Protein AF-A0A378AXD0-F1 (afdb_monomer_lite)

Secondary structure (DSSP, 8-state):
-HHHHHHHHHHHHHH-HHHHHHHHHHHHSS-HHHHHHHHHHHHHHHHHHHHHHHHHH---HHHHHHHHHHHHHHHHHHHHHHTTS-HHHHHHHHHHHHHHHHHHHHHHHHHHHHHHHHHHHT--

pLDDT: mean 89.49, std 8.42, range [48.12, 98.12]

Foldseek 3Di:
DLLVVLVVLLVVCVVPVPVLVVLVCLCVDDDPVSVVVSVVVLLVQLVVQLVVCCVVQVFDSVLSSVLSNQLSVLSSVLSVVSSPDDPVVNVVSSVVSSVVNVCSSVVSNVVRVVVVVVVVVVVD

Sequence (124 aa):
MIRTSVSTFMEFIGNNPNAFRLLLRERSGTSAAFRAAVAREIQHFIAELADYLELENHMPRAFTEAQAEAMVTIVFSAGAEALDVGPEQRRQLEERLVLQLRMISKGAYYWYRREQEKMSHHSE

Structure (mmCIF, N/CA/C/O backbone):
data_AF-A0A378AXD0-F1
#
_entry.id   AF-A0A378AXD0-F1
#
loop_
_atom_site.group_PDB
_atom_site.id
_atom_site.type_symbol
_atom_site.label_atom_id
_atom_site.label_alt_id
_atom_site.label_comp_id
_atom_site.label_asym_id
_atom_site.label_entity_id
_atom_site.label_seq_id
_atom_site.pdbx_PDB_ins_code
_atom_site.Cartn_x
_atom_site.Cartn_y
_atom_site.Cartn_z
_atom_site.occupancy
_atom_site.B_iso_or_equiv
_atom_site.auth_seq_id
_atom_site.auth_comp_id
_atom_site.auth_asym_id
_atom_site.auth_atom_id
_atom_site.pdbx_PDB_model_num
ATOM 1 N N . MET A 1 1 ? 3.436 12.509 -6.161 1.00 80.75 1 MET A N 1
ATOM 2 C CA . MET A 1 1 ? 2.342 11.523 -6.162 1.00 80.75 1 MET A CA 1
ATOM 3 C C . MET A 1 1 ? 2.326 10.656 -4.905 1.00 80.75 1 MET A C 1
ATOM 5 O O . MET A 1 1 ? 1.420 10.853 -4.114 1.00 80.75 1 MET A O 1
ATOM 9 N N . ILE A 1 2 ? 3.348 9.820 -4.639 1.00 88.94 2 ILE A N 1
ATOM 10 C CA . ILE A 1 2 ? 3.387 8.893 -3.475 1.00 88.94 2 ILE A CA 1
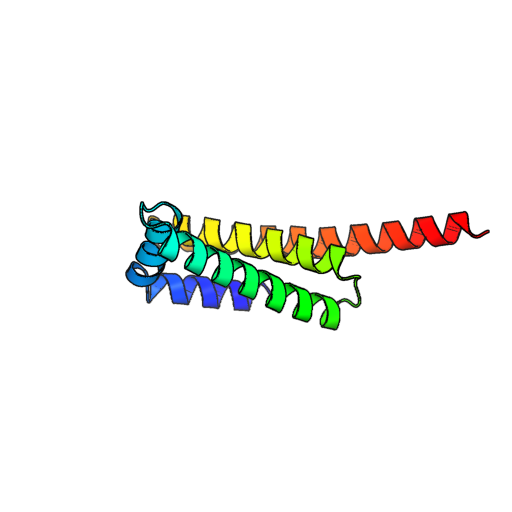ATOM 11 C C . ILE A 1 2 ? 2.937 9.535 -2.152 1.00 88.94 2 ILE A C 1
ATOM 13 O O . ILE A 1 2 ? 2.079 8.986 -1.476 1.00 88.94 2 ILE A O 1
ATOM 17 N N . ARG A 1 3 ? 3.488 10.704 -1.790 1.00 93.06 3 ARG A N 1
ATOM 18 C CA . ARG A 1 3 ? 3.118 11.400 -0.545 1.00 93.06 3 ARG A CA 1
ATOM 19 C C . ARG A 1 3 ? 1.619 11.688 -0.478 1.00 93.06 3 ARG A C 1
ATOM 21 O O . ARG A 1 3 ? 0.999 11.329 0.503 1.00 93.06 3 ARG A O 1
ATOM 28 N N . THR A 1 4 ? 1.053 12.285 -1.525 1.00 92.69 4 THR A N 1
ATOM 29 C CA . THR A 1 4 ? -0.376 12.614 -1.591 1.00 92.69 4 THR A CA 1
ATOM 30 C C . THR A 1 4 ? -1.239 11.369 -1.414 1.00 92.69 4 THR A C 1
ATOM 32 O O . THR A 1 4 ? -2.122 11.372 -0.569 1.00 92.69 4 THR A O 1
ATOM 35 N N . SER A 1 5 ? -0.938 10.284 -2.137 1.00 91.56 5 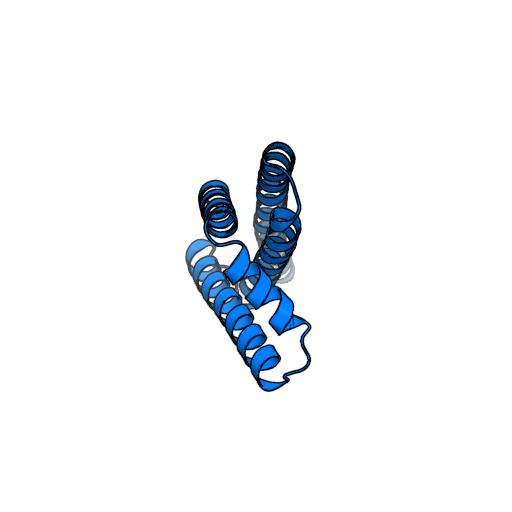SER A N 1
ATOM 36 C CA . SER A 1 5 ? -1.680 9.022 -2.029 1.00 91.56 5 SER A CA 1
ATOM 37 C C . SER A 1 5 ? -1.603 8.423 -0.622 1.00 91.56 5 SER A C 1
ATOM 39 O O . SER A 1 5 ? -2.608 7.954 -0.095 1.00 91.56 5 SER A O 1
ATOM 41 N N . VAL A 1 6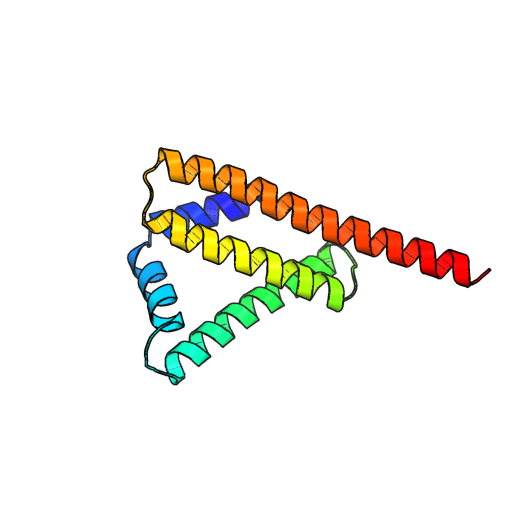 ? -0.425 8.476 0.008 1.00 93.62 6 VAL A N 1
ATOM 42 C CA . VAL A 1 6 ? -0.231 8.015 1.387 1.00 93.62 6 VAL A CA 1
ATOM 43 C C . VAL A 1 6 ? -1.018 8.874 2.374 1.00 93.62 6 VAL A C 1
ATOM 45 O O . VAL A 1 6 ? -1.721 8.319 3.211 1.00 93.62 6 VAL A O 1
ATOM 48 N N . SER A 1 7 ? -0.956 10.202 2.264 1.00 93.25 7 SER A N 1
ATOM 49 C CA . SER A 1 7 ? -1.711 11.102 3.140 1.00 93.25 7 SER A CA 1
ATOM 50 C C . SER A 1 7 ? -3.219 10.863 3.013 1.00 93.25 7 SER A C 1
ATOM 52 O O . SER A 1 7 ? -3.897 10.708 4.024 1.00 93.25 7 SER A O 1
ATOM 54 N N . THR A 1 8 ? -3.740 10.730 1.786 1.00 93.19 8 THR A N 1
ATOM 55 C CA . THR A 1 8 ? -5.157 10.407 1.537 1.00 93.19 8 THR A CA 1
ATOM 56 C C . THR A 1 8 ? -5.549 9.052 2.125 1.00 93.19 8 THR A C 1
ATOM 58 O O . THR A 1 8 ? -6.613 8.920 2.727 1.00 93.19 8 THR A O 1
ATOM 61 N N . PHE A 1 9 ? -4.688 8.039 2.005 1.00 91.44 9 PHE A N 1
ATOM 62 C CA . PHE A 1 9 ? -4.926 6.741 2.631 1.00 91.44 9 PHE A CA 1
ATOM 63 C C . PHE A 1 9 ? -4.958 6.847 4.163 1.00 91.44 9 PHE A C 1
ATOM 65 O O . PHE A 1 9 ? -5.885 6.349 4.797 1.00 91.44 9 PHE A O 1
ATOM 72 N N . MET A 1 10 ? -3.993 7.534 4.775 1.00 92.31 10 MET A N 1
ATOM 73 C CA . MET A 1 10 ? -3.931 7.705 6.232 1.00 92.31 10 MET A CA 1
ATOM 74 C C . MET A 1 10 ? -5.131 8.493 6.771 1.00 92.31 10 MET A C 1
ATOM 76 O O . MET A 1 10 ? -5.657 8.168 7.839 1.00 92.31 10 MET A O 1
ATOM 80 N N . GLU A 1 11 ? -5.609 9.480 6.014 1.00 92.31 11 GLU A N 1
ATOM 81 C CA . GLU A 1 11 ? -6.850 10.199 6.297 1.00 92.31 11 GLU A CA 1
ATOM 82 C C . GLU A 1 11 ? -8.068 9.267 6.231 1.00 92.31 11 GLU A C 1
ATOM 84 O O . GLU A 1 11 ? -8.883 9.251 7.155 1.00 92.31 11 GLU A O 1
ATOM 89 N N . PHE A 1 12 ? -8.162 8.415 5.204 1.00 91.38 12 PHE A N 1
ATOM 90 C CA . PHE A 1 12 ? -9.221 7.409 5.101 1.00 91.38 12 PHE A CA 1
ATOM 91 C C . PHE A 1 12 ? -9.242 6.458 6.308 1.00 91.38 12 PHE A C 1
ATOM 93 O O . PHE A 1 12 ? -10.316 6.214 6.864 1.00 91.38 12 PHE A O 1
ATOM 100 N N . ILE A 1 13 ? -8.078 5.969 6.753 1.00 91.44 13 ILE A N 1
ATOM 101 C CA . ILE A 1 13 ? -7.954 5.121 7.952 1.00 91.44 13 ILE A CA 1
ATOM 102 C C . ILE A 1 13 ? -8.392 5.875 9.210 1.00 91.44 13 ILE A C 1
ATOM 104 O O . ILE A 1 13 ? -9.074 5.313 10.069 1.00 91.44 13 ILE A O 1
ATOM 108 N N . GLY A 1 14 ? -8.023 7.154 9.321 1.00 89.25 14 GLY A N 1
ATOM 109 C CA . GLY A 1 14 ? -8.431 8.014 10.427 1.00 89.25 14 GLY A CA 1
ATOM 110 C C . GLY A 1 14 ? -9.939 8.247 10.488 1.00 89.25 14 GLY A C 1
ATOM 111 O O . GLY A 1 14 ? -10.509 8.196 11.576 1.00 89.25 14 GLY A O 1
ATOM 112 N N . ASN A 1 15 ? -10.575 8.435 9.333 1.00 92.44 15 ASN A N 1
ATOM 113 C CA . ASN A 1 15 ? -12.008 8.698 9.221 1.00 92.44 15 ASN A CA 1
ATOM 114 C C . ASN A 1 15 ? -12.858 7.418 9.314 1.00 92.44 15 ASN A C 1
ATOM 116 O O . ASN A 1 15 ? -14.003 7.475 9.757 1.00 92.44 15 ASN A O 1
ATOM 120 N N . ASN A 1 16 ? -12.308 6.256 8.938 1.00 91.62 16 ASN A N 1
ATOM 121 C CA . ASN A 1 16 ? -13.036 4.982 8.862 1.00 91.62 16 ASN A CA 1
ATOM 122 C C . ASN A 1 16 ? -12.342 3.821 9.613 1.00 91.62 16 ASN A C 1
ATOM 124 O O . ASN A 1 16 ? -12.193 2.724 9.061 1.00 91.62 16 ASN A O 1
ATOM 128 N N . PRO A 1 17 ? -11.948 3.984 10.892 1.00 90.31 17 PRO A N 1
ATOM 129 C CA . PRO A 1 17 ? -11.117 2.999 11.587 1.00 90.31 17 PRO A CA 1
ATOM 130 C C . PRO A 1 17 ? -11.820 1.647 11.782 1.00 90.31 17 PRO A C 1
ATOM 132 O O . PRO A 1 17 ? -11.187 0.596 11.713 1.00 90.31 17 PRO A O 1
ATOM 135 N N . ASN A 1 18 ? -13.141 1.641 11.990 1.00 90.00 18 ASN A N 1
ATOM 136 C CA . ASN A 1 18 ? -13.905 0.405 12.195 1.00 90.00 18 ASN A CA 1
ATOM 137 C C . ASN A 1 18 ? -14.068 -0.409 10.906 1.00 90.00 18 ASN A C 1
ATOM 139 O O . ASN A 1 18 ? -14.019 -1.637 10.959 1.00 90.00 18 ASN A O 1
ATOM 143 N N . ALA A 1 19 ? -14.213 0.259 9.758 1.00 87.00 19 ALA A N 1
ATOM 144 C CA . ALA A 1 19 ? -14.269 -0.413 8.463 1.00 87.00 19 ALA A CA 1
ATOM 145 C C . ALA A 1 19 ? -12.935 -1.111 8.162 1.00 87.00 19 ALA A C 1
ATOM 147 O O . ALA A 1 19 ? -12.916 -2.277 7.769 1.00 87.00 19 ALA A O 1
ATOM 148 N N . PHE A 1 20 ? -11.814 -0.436 8.437 1.00 88.00 20 PHE A N 1
ATOM 149 C CA . PHE A 1 20 ? -10.496 -1.032 8.236 1.00 88.00 20 PHE A CA 1
ATOM 150 C C . PHE A 1 20 ? -10.210 -2.174 9.223 1.00 88.00 20 PHE A C 1
ATOM 152 O O . PHE A 1 20 ? -9.711 -3.223 8.823 1.00 88.00 20 PHE A O 1
ATOM 159 N N . ARG A 1 21 ? -10.607 -2.039 10.499 1.00 87.50 21 ARG A N 1
ATOM 160 C CA . ARG A 1 21 ? -10.534 -3.144 11.477 1.00 87.50 21 ARG A CA 1
ATOM 161 C C . ARG A 1 21 ? -11.332 -4.366 11.038 1.00 87.50 21 ARG A C 1
ATOM 163 O O . ARG A 1 21 ? -10.856 -5.485 11.209 1.00 87.50 21 ARG A O 1
ATOM 170 N N . LEU A 1 22 ? -12.525 -4.164 10.475 1.00 86.88 22 LEU A N 1
ATOM 171 C CA . LEU A 1 22 ? -13.337 -5.255 9.941 1.00 86.88 22 LEU A CA 1
ATOM 172 C C . LEU A 1 22 ? -12.612 -5.964 8.791 1.00 86.88 22 LEU A C 1
ATOM 174 O O . LEU A 1 22 ? -12.500 -7.185 8.817 1.00 86.88 22 LEU A O 1
ATOM 178 N N . LEU A 1 23 ? -12.045 -5.209 7.846 1.00 84.44 23 LEU A N 1
ATOM 179 C CA . LEU A 1 23 ? -11.254 -5.766 6.745 1.00 84.44 23 LEU A CA 1
ATOM 180 C C . LEU A 1 23 ? -10.083 -6.619 7.262 1.00 84.44 23 LEU A C 1
ATOM 182 O O . LEU A 1 23 ? -9.888 -7.749 6.812 1.00 84.44 23 LEU A O 1
ATOM 186 N N . LEU A 1 24 ? -9.328 -6.113 8.243 1.00 84.00 24 LEU A N 1
ATOM 187 C CA . LEU A 1 24 ? -8.203 -6.842 8.839 1.00 84.00 24 LEU A CA 1
ATOM 188 C C . LEU A 1 24 ? -8.649 -8.099 9.594 1.00 84.00 24 LEU A C 1
ATOM 190 O O . LEU A 1 24 ? -7.995 -9.137 9.500 1.00 84.00 24 LEU A O 1
ATOM 194 N N . ARG A 1 25 ? -9.765 -8.025 10.323 1.00 83.81 25 ARG A N 1
ATOM 195 C CA . ARG A 1 25 ? -10.327 -9.162 11.058 1.00 83.81 25 ARG A CA 1
ATOM 196 C C . ARG A 1 25 ? -10.788 -10.266 10.115 1.00 83.81 25 ARG A C 1
ATOM 198 O O . ARG A 1 25 ? -10.516 -11.431 10.377 1.00 83.81 25 ARG A O 1
ATOM 205 N N . GLU A 1 26 ? -11.453 -9.923 9.018 1.00 81.19 26 GLU A N 1
ATOM 206 C CA . GLU A 1 26 ? -11.918 -10.921 8.051 1.00 81.19 26 GLU A CA 1
ATOM 207 C C . GLU A 1 26 ? -10.764 -11.572 7.277 1.00 81.19 26 GLU A C 1
ATOM 209 O O . GLU A 1 26 ? -10.910 -12.698 6.808 1.00 81.19 26 GLU A O 1
ATOM 214 N N . ARG A 1 27 ? -9.581 -10.941 7.218 1.00 73.44 27 ARG A N 1
ATOM 215 C CA . ARG A 1 27 ? -8.358 -11.556 6.674 1.00 73.44 27 ARG A CA 1
ATOM 216 C C . ARG A 1 27 ? -7.857 -12.732 7.526 1.00 73.44 27 ARG A C 1
ATOM 218 O O . ARG A 1 27 ? -7.386 -13.722 6.969 1.00 73.44 27 ARG A O 1
ATOM 225 N N . SER A 1 28 ? -7.948 -12.635 8.853 1.00 70.00 28 SER A N 1
ATOM 226 C CA . SER A 1 28 ? -7.508 -13.670 9.809 1.00 70.00 28 SER A CA 1
ATOM 227 C C . SER A 1 28 ? -8.658 -14.496 10.403 1.00 70.00 28 SER A C 1
ATOM 229 O O . SER A 1 28 ? -8.421 -15.441 11.154 1.00 70.00 28 SER A O 1
ATOM 231 N N . GLY A 1 29 ? -9.902 -14.149 10.066 1.00 71.69 29 GLY A N 1
ATOM 232 C CA . GLY A 1 29 ? -11.121 -14.741 10.605 1.00 71.69 29 GLY A CA 1
ATOM 233 C C . GLY A 1 29 ? -11.390 -16.172 10.138 1.00 71.69 29 GLY A C 1
ATOM 234 O O . GLY A 1 29 ? -10.706 -16.726 9.279 1.00 71.69 29 GLY A O 1
ATOM 235 N N . THR A 1 30 ? -12.431 -16.792 10.698 1.00 68.69 30 THR A N 1
ATOM 236 C CA . THR A 1 30 ? -12.755 -18.214 10.490 1.00 68.69 30 THR A CA 1
ATOM 237 C C . THR A 1 30 ? -13.507 -18.495 9.187 1.00 68.69 30 THR A C 1
ATOM 239 O O . THR A 1 30 ? -13.387 -19.599 8.650 1.00 68.69 30 THR A O 1
ATOM 242 N N . SER A 1 31 ? -14.210 -17.513 8.612 1.00 82.50 31 SER A N 1
ATOM 243 C CA . SER A 1 31 ? -14.969 -17.706 7.371 1.00 82.50 31 SER A CA 1
ATOM 244 C C . SER A 1 31 ? -14.066 -17.747 6.136 1.00 82.50 31 SER A C 1
ATOM 246 O O . SER A 1 31 ? -13.495 -16.741 5.716 1.00 82.50 31 SER A O 1
ATOM 248 N N . ALA A 1 32 ? -13.970 -18.923 5.510 1.00 83.69 32 ALA A N 1
ATOM 249 C CA . ALA A 1 32 ? -13.176 -19.119 4.297 1.00 83.69 32 ALA A CA 1
ATOM 250 C C . ALA A 1 32 ? -13.661 -18.258 3.118 1.00 83.69 32 ALA A C 1
ATOM 252 O O . ALA A 1 32 ? -12.841 -17.746 2.358 1.00 83.69 32 ALA A O 1
ATOM 253 N N . ALA A 1 33 ? -14.977 -18.060 2.990 1.00 85.50 33 ALA A N 1
ATOM 254 C CA . ALA A 1 33 ? -15.559 -17.254 1.919 1.00 85.50 33 ALA A CA 1
ATOM 255 C C . ALA A 1 33 ? -15.175 -15.770 2.039 1.00 85.50 33 ALA A C 1
ATOM 257 O O . ALA A 1 33 ? -14.809 -15.155 1.037 1.00 85.50 33 ALA A O 1
ATOM 258 N N . PHE A 1 34 ? -15.188 -15.219 3.259 1.00 80.31 34 PHE A N 1
ATOM 259 C CA . PHE A 1 34 ? -14.763 -13.839 3.507 1.00 80.31 34 PHE A CA 1
ATOM 260 C C . PHE A 1 34 ? -13.256 -13.662 3.322 1.00 80.31 34 PHE A C 1
ATOM 262 O O . PHE A 1 34 ? -12.854 -12.742 2.613 1.00 80.31 34 PHE A O 1
ATOM 269 N N . ARG A 1 35 ? -12.421 -14.585 3.830 1.00 83.50 35 ARG A N 1
ATOM 270 C CA . ARG A 1 35 ? -10.970 -14.561 3.557 1.00 83.50 35 ARG A CA 1
ATOM 271 C C . ARG A 1 35 ? -10.674 -14.543 2.059 1.00 83.50 35 ARG A C 1
ATOM 273 O O . ARG A 1 35 ? -9.848 -13.758 1.606 1.00 83.50 35 ARG A O 1
ATOM 280 N N . ALA A 1 36 ? -11.368 -15.381 1.287 1.00 86.69 36 ALA A N 1
ATOM 281 C CA . ALA A 1 36 ? -11.208 -15.431 -0.162 1.00 86.69 36 ALA A CA 1
ATOM 282 C C . ALA A 1 36 ? -11.678 -14.138 -0.850 1.00 86.69 36 ALA A C 1
ATOM 284 O O . ALA A 1 36 ? -11.041 -13.701 -1.802 1.00 86.69 36 ALA A O 1
ATOM 285 N N . ALA A 1 37 ? -12.761 -13.512 -0.381 1.00 88.06 37 ALA A N 1
ATOM 286 C CA . ALA A 1 37 ? -13.221 -12.229 -0.911 1.00 88.06 37 ALA A CA 1
ATOM 287 C C . ALA A 1 37 ? -12.212 -11.102 -0.651 1.00 88.06 37 ALA A C 1
ATOM 289 O O . ALA A 1 37 ? -11.850 -10.395 -1.585 1.00 88.06 37 ALA A O 1
ATOM 290 N N . VAL A 1 38 ? -11.693 -10.996 0.576 1.00 85.12 38 VAL A N 1
ATOM 291 C CA . VAL A 1 38 ? -10.670 -9.997 0.928 1.00 85.12 38 VAL A CA 1
ATOM 292 C C . VAL A 1 38 ? -9.381 -10.231 0.141 1.00 85.12 38 VAL A C 1
ATOM 294 O O . VAL A 1 38 ? -8.790 -9.284 -0.365 1.00 85.12 38 VAL A O 1
ATOM 297 N N . ALA A 1 39 ? -8.953 -11.488 -0.006 1.00 86.81 39 ALA A N 1
ATOM 298 C CA . ALA A 1 39 ? -7.774 -11.818 -0.800 1.00 86.81 39 ALA A CA 1
ATOM 299 C C . ALA A 1 39 ? -7.939 -11.410 -2.271 1.00 86.81 39 ALA A C 1
ATOM 301 O O . ALA A 1 39 ? -7.011 -10.844 -2.841 1.00 86.81 39 ALA A O 1
ATOM 302 N N . ARG A 1 40 ? -9.116 -11.647 -2.870 1.00 89.88 40 ARG A N 1
ATOM 303 C CA . ARG A 1 40 ? -9.415 -11.194 -4.237 1.00 89.88 40 ARG A CA 1
ATOM 304 C C . ARG A 1 40 ? -9.373 -9.677 -4.361 1.00 89.88 40 ARG A C 1
ATOM 306 O O . ARG A 1 40 ? -8.789 -9.187 -5.313 1.00 89.88 40 ARG A O 1
ATOM 313 N N . GLU A 1 41 ? -9.926 -8.953 -3.394 1.00 89.38 41 GLU A N 1
ATOM 314 C CA . GLU A 1 41 ? -9.914 -7.488 -3.421 1.00 89.38 41 GLU A CA 1
ATOM 315 C C . GLU A 1 41 ? -8.488 -6.925 -3.342 1.00 89.38 41 GLU A C 1
ATOM 317 O O . GLU A 1 41 ? -8.118 -6.038 -4.104 1.00 89.38 41 GLU A O 1
ATOM 322 N N . ILE A 1 42 ? -7.639 -7.498 -2.480 1.00 88.94 42 ILE A N 1
ATOM 323 C CA . ILE A 1 42 ? -6.219 -7.125 -2.410 1.00 88.94 42 ILE A CA 1
ATOM 324 C C . ILE A 1 42 ? -5.516 -7.420 -3.741 1.00 88.94 42 ILE A C 1
ATOM 326 O O . ILE A 1 42 ? -4.741 -6.595 -4.215 1.00 88.94 42 ILE A O 1
ATOM 330 N N . GLN A 1 43 ? -5.789 -8.575 -4.353 1.00 92.75 43 GLN A N 1
ATOM 331 C CA . GLN A 1 43 ? -5.225 -8.927 -5.659 1.00 92.75 43 GLN A CA 1
ATOM 332 C C . GLN A 1 43 ? -5.703 -7.983 -6.768 1.00 92.75 43 GLN A C 1
ATOM 334 O O . GLN A 1 43 ? -4.901 -7.604 -7.615 1.00 92.75 43 GLN A O 1
ATOM 339 N N . HIS A 1 44 ? -6.962 -7.542 -6.737 1.00 93.75 44 HIS A N 1
ATOM 340 C CA . HIS A 1 44 ? -7.453 -6.516 -7.655 1.00 93.75 44 HIS A CA 1
ATOM 341 C C . HIS A 1 44 ? -6.705 -5.190 -7.475 1.00 93.75 44 HIS A C 1
ATOM 343 O O . HIS A 1 44 ? -6.219 -4.653 -8.464 1.00 93.75 44 HIS A O 1
ATOM 349 N N . PHE A 1 45 ? -6.493 -4.714 -6.242 1.00 91.25 45 PHE A N 1
ATOM 350 C CA . PHE A 1 45 ? -5.698 -3.497 -6.016 1.00 91.25 45 PHE A CA 1
ATOM 351 C C . PHE A 1 45 ? -4.253 -3.621 -6.506 1.00 91.25 45 PHE A C 1
ATOM 353 O O . PHE A 1 45 ? -3.690 -2.658 -7.025 1.00 91.25 45 PHE A O 1
ATOM 360 N N . ILE A 1 46 ? -3.638 -4.797 -6.341 1.00 95.56 46 ILE A N 1
ATOM 361 C CA . ILE A 1 46 ? -2.297 -5.067 -6.872 1.00 95.56 46 ILE A CA 1
ATOM 362 C C . ILE A 1 46 ? -2.315 -4.995 -8.400 1.00 95.56 46 ILE A C 1
ATOM 364 O O . ILE A 1 46 ? -1.455 -4.332 -8.974 1.00 95.56 46 ILE A O 1
ATOM 368 N N . ALA A 1 47 ? -3.294 -5.631 -9.047 1.00 95.94 47 ALA A N 1
ATOM 369 C CA . ALA A 1 47 ? -3.422 -5.632 -10.499 1.00 95.94 47 ALA A CA 1
ATOM 370 C C . ALA A 1 47 ? -3.625 -4.215 -11.062 1.00 95.94 47 ALA A C 1
ATOM 372 O O . ALA A 1 47 ? -2.910 -3.828 -11.981 1.00 95.94 47 ALA A O 1
ATOM 373 N N . GLU A 1 48 ? -4.513 -3.414 -10.468 1.00 95.31 48 GLU A N 1
ATOM 374 C CA . GLU A 1 48 ? -4.753 -2.025 -10.887 1.00 95.31 48 GLU A CA 1
ATOM 375 C C . GLU A 1 48 ? -3.508 -1.144 -10.710 1.00 95.31 48 GLU A C 1
ATOM 377 O O . GLU A 1 48 ? -3.175 -0.332 -11.577 1.00 95.31 48 GLU A O 1
ATOM 382 N N . LEU A 1 49 ? -2.779 -1.309 -9.599 1.00 94.75 49 LEU A N 1
ATOM 383 C CA . LEU A 1 49 ? -1.534 -0.576 -9.382 1.00 94.75 49 LEU A CA 1
ATOM 384 C C . LEU A 1 49 ? -0.441 -1.028 -10.360 1.00 94.75 49 LEU A C 1
ATOM 386 O O . LEU A 1 49 ? 0.322 -0.192 -10.842 1.00 94.75 49 LEU A O 1
ATOM 390 N N . ALA A 1 50 ? -0.363 -2.320 -10.677 1.00 96.38 50 ALA A N 1
ATOM 391 C CA . ALA A 1 50 ? 0.573 -2.842 -11.666 1.00 96.38 50 ALA A CA 1
ATOM 392 C C . ALA A 1 50 ? 0.271 -2.301 -13.073 1.00 96.38 50 ALA A C 1
ATOM 394 O O . ALA A 1 50 ? 1.201 -1.850 -13.744 1.00 96.38 50 ALA A O 1
ATOM 395 N N . ASP A 1 51 ? -1.006 -2.265 -13.477 1.00 95.19 51 ASP A N 1
ATOM 396 C CA . ASP A 1 51 ? -1.463 -1.669 -14.743 1.00 95.19 51 ASP A CA 1
ATOM 397 C C . ASP A 1 51 ? -1.031 -0.198 -14.834 1.00 95.19 51 ASP A C 1
ATOM 399 O O . ASP A 1 51 ? -0.453 0.244 -15.829 1.00 95.19 51 ASP A O 1
ATOM 403 N N . TYR A 1 52 ? -1.258 0.561 -13.760 1.00 93.12 52 TYR A N 1
ATOM 404 C CA . TYR A 1 52 ? -0.852 1.960 -13.680 1.00 93.12 52 TYR A CA 1
ATOM 405 C C . TYR A 1 52 ? 0.675 2.133 -13.799 1.00 93.12 52 TYR A C 1
ATOM 407 O O . TYR A 1 52 ? 1.150 2.980 -14.557 1.00 93.12 52 TYR A O 1
ATOM 415 N N . LEU A 1 53 ? 1.461 1.319 -13.085 1.00 93.12 53 LEU A N 1
ATOM 416 C CA . LEU A 1 53 ? 2.926 1.400 -13.100 1.00 93.12 53 LEU A CA 1
ATOM 417 C C . LEU A 1 53 ? 3.533 0.990 -14.447 1.00 93.12 53 LEU A C 1
ATOM 419 O O . LEU A 1 53 ? 4.576 1.528 -14.824 1.00 93.12 53 LEU A O 1
ATOM 423 N N . GLU A 1 54 ? 2.905 0.051 -15.152 1.00 93.00 54 GLU A N 1
ATOM 424 C CA . GLU A 1 54 ? 3.282 -0.382 -16.500 1.00 93.00 54 GLU A CA 1
ATOM 425 C C . GLU A 1 54 ? 3.091 0.744 -17.517 1.00 93.00 54 GLU A C 1
ATOM 427 O O . GLU A 1 54 ? 4.003 1.032 -18.298 1.00 93.00 54 GLU A O 1
ATOM 432 N N . LEU A 1 55 ? 1.962 1.453 -17.432 1.00 90.88 55 LEU A N 1
ATOM 433 C CA . LEU A 1 55 ? 1.690 2.635 -18.247 1.00 90.88 55 LEU A CA 1
ATOM 434 C C . LEU A 1 55 ? 2.642 3.796 -17.934 1.00 90.88 55 LEU A C 1
ATOM 436 O O . LEU A 1 55 ? 3.112 4.455 -18.858 1.00 90.88 55 LEU A O 1
ATOM 440 N N . GLU A 1 56 ? 2.933 4.052 -16.654 1.00 89.50 56 GLU A N 1
ATOM 441 C CA . GLU A 1 56 ? 3.758 5.198 -16.244 1.00 89.50 56 GLU A CA 1
ATOM 442 C C . GLU A 1 56 ? 5.259 4.983 -16.500 1.00 89.50 56 GLU A C 1
ATOM 444 O O . GLU A 1 56 ? 5.959 5.922 -16.875 1.00 89.50 56 GLU A O 1
ATOM 449 N N . ASN A 1 57 ? 5.772 3.764 -16.297 1.00 87.19 57 ASN A N 1
ATOM 450 C CA . ASN A 1 57 ? 7.218 3.502 -16.298 1.00 87.19 57 ASN A CA 1
ATOM 451 C C . ASN A 1 57 ? 7.708 2.663 -17.486 1.00 87.19 57 ASN A C 1
ATOM 453 O O . ASN A 1 57 ? 8.916 2.443 -17.596 1.00 87.19 57 ASN A O 1
ATOM 457 N N . HIS A 1 58 ? 6.808 2.172 -18.347 1.00 87.38 58 HIS A N 1
ATOM 458 C CA . HIS A 1 58 ? 7.137 1.297 -19.482 1.00 87.38 58 HIS A CA 1
ATOM 459 C C . HIS A 1 58 ? 8.010 0.094 -19.079 1.00 87.38 58 HIS A C 1
ATOM 461 O O . HIS A 1 58 ? 8.960 -0.287 -19.770 1.00 87.38 58 HIS A O 1
ATOM 467 N N . MET A 1 59 ? 7.709 -0.478 -17.911 1.00 89.00 59 MET A N 1
ATOM 468 C CA . MET A 1 59 ? 8.383 -1.659 -17.376 1.00 89.00 59 MET A CA 1
ATOM 469 C C . MET A 1 59 ? 7.552 -2.916 -17.665 1.00 89.00 59 MET A C 1
ATOM 471 O O . MET A 1 59 ? 6.326 -2.834 -17.624 1.00 89.00 59 MET A O 1
ATOM 475 N N . PRO A 1 60 ? 8.180 -4.080 -17.911 1.00 91.62 60 PRO A N 1
ATOM 476 C CA . PRO A 1 60 ? 7.466 -5.333 -18.112 1.00 91.62 60 PRO A CA 1
ATOM 477 C C . PRO A 1 60 ? 6.583 -5.690 -16.918 1.00 91.62 60 PRO A C 1
ATOM 479 O O . PRO A 1 60 ? 6.975 -5.471 -15.768 1.00 91.62 60 PRO A O 1
ATOM 482 N N . ARG A 1 61 ? 5.456 -6.353 -17.200 1.00 92.56 61 ARG A N 1
ATOM 483 C CA . ARG A 1 61 ? 4.460 -6.774 -16.207 1.00 92.56 61 ARG A CA 1
ATOM 484 C C . ARG A 1 61 ? 5.042 -7.433 -14.957 1.00 92.56 61 ARG A C 1
ATOM 486 O O . ARG A 1 61 ? 4.656 -7.102 -13.844 1.00 92.56 61 ARG A O 1
ATOM 493 N N . ALA A 1 62 ? 6.017 -8.324 -15.128 1.00 91.94 62 ALA A N 1
ATOM 494 C CA . ALA A 1 62 ? 6.647 -9.027 -14.011 1.00 91.94 62 ALA A CA 1
ATOM 495 C C . ALA A 1 62 ? 7.295 -8.076 -12.979 1.00 91.94 62 ALA A C 1
ATOM 497 O O . ALA A 1 62 ? 7.277 -8.359 -11.783 1.00 91.94 62 ALA A O 1
ATOM 498 N N . PHE A 1 63 ? 7.845 -6.936 -13.418 1.00 92.69 63 PHE A N 1
ATOM 499 C CA . PHE A 1 63 ? 8.416 -5.927 -12.520 1.00 92.69 63 PHE A CA 1
ATOM 500 C C . PHE A 1 63 ? 7.339 -5.091 -11.842 1.00 92.69 63 PHE A C 1
ATOM 502 O O . PHE A 1 63 ? 7.447 -4.803 -10.649 1.00 92.69 63 PHE A O 1
ATOM 509 N N . THR A 1 64 ? 6.315 -4.688 -12.593 1.00 95.25 64 THR A N 1
ATOM 510 C CA . THR A 1 64 ? 5.260 -3.804 -12.088 1.00 95.25 64 THR A CA 1
ATOM 511 C C . THR A 1 64 ? 4.337 -4.533 -11.121 1.00 95.25 64 THR A C 1
ATOM 513 O O . THR A 1 64 ? 3.984 -3.949 -10.101 1.00 95.25 64 THR A O 1
ATOM 516 N N . GLU A 1 65 ? 4.041 -5.816 -11.354 1.00 96.00 65 GLU A N 1
ATOM 517 C CA . GLU A 1 65 ? 3.311 -6.675 -10.413 1.00 96.00 65 GLU A CA 1
ATOM 518 C C . GLU A 1 65 ? 4.074 -6.851 -9.101 1.00 96.00 65 GLU A C 1
ATOM 520 O O . GLU A 1 65 ? 3.526 -6.572 -8.036 1.00 96.00 65 GLU A O 1
ATOM 525 N N . ALA A 1 66 ? 5.358 -7.220 -9.160 1.00 96.00 66 ALA A N 1
ATOM 526 C CA . ALA A 1 66 ? 6.175 -7.383 -7.958 1.00 96.00 66 ALA A CA 1
ATOM 527 C C . ALA A 1 66 ? 6.323 -6.065 -7.174 1.00 96.00 66 ALA A C 1
ATOM 529 O O . ALA A 1 66 ? 6.263 -6.044 -5.941 1.00 96.00 66 ALA A O 1
ATOM 530 N N . GLN A 1 67 ? 6.489 -4.940 -7.881 1.00 96.44 67 GLN A N 1
ATOM 531 C CA . GLN A 1 67 ? 6.524 -3.616 -7.266 1.00 96.44 67 GLN A CA 1
ATOM 532 C C . GLN A 1 67 ? 5.183 -3.276 -6.600 1.00 96.44 67 GLN A C 1
ATOM 534 O O . GLN A 1 67 ? 5.172 -2.840 -5.446 1.00 96.44 67 GLN A O 1
ATOM 539 N N . ALA A 1 68 ? 4.066 -3.470 -7.304 1.00 96.75 68 ALA A N 1
ATOM 540 C CA . ALA A 1 68 ? 2.726 -3.190 -6.804 1.00 96.75 68 ALA A CA 1
ATOM 541 C C . ALA A 1 68 ? 2.395 -4.037 -5.570 1.00 96.75 68 ALA A C 1
ATOM 543 O O . ALA A 1 68 ? 1.947 -3.497 -4.559 1.00 96.75 68 ALA A O 1
ATOM 544 N N . GLU A 1 69 ? 2.691 -5.337 -5.608 1.00 96.81 69 GLU A N 1
ATOM 545 C CA . GLU A 1 69 ? 2.488 -6.256 -4.487 1.00 96.81 69 GLU A CA 1
ATOM 546 C C . GLU A 1 69 ? 3.252 -5.801 -3.237 1.00 96.81 69 GLU A C 1
ATOM 548 O O . GLU A 1 69 ? 2.678 -5.724 -2.142 1.00 96.81 69 GLU A O 1
ATOM 553 N N . ALA A 1 70 ? 4.526 -5.427 -3.391 1.00 96.88 70 ALA A N 1
ATOM 554 C CA . ALA A 1 70 ? 5.335 -4.917 -2.290 1.00 96.88 70 ALA A CA 1
ATOM 555 C C . ALA A 1 70 ? 4.761 -3.610 -1.717 1.00 96.88 70 ALA A C 1
ATOM 557 O O . ALA A 1 70 ? 4.645 -3.466 -0.497 1.00 96.88 70 ALA A O 1
ATOM 558 N N . MET A 1 71 ? 4.365 -2.671 -2.583 1.00 96.19 71 MET A N 1
ATOM 559 C CA . MET A 1 71 ? 3.769 -1.393 -2.179 1.00 96.19 71 MET A CA 1
ATOM 560 C C . MET A 1 71 ? 2.452 -1.594 -1.415 1.00 96.19 71 MET A C 1
ATOM 562 O O . MET A 1 71 ? 2.291 -1.045 -0.323 1.00 96.19 71 MET A O 1
ATOM 566 N N . VAL A 1 72 ? 1.535 -2.410 -1.941 1.00 94.38 72 VAL A N 1
ATOM 567 C CA . VAL A 1 72 ? 0.240 -2.705 -1.305 1.00 94.38 72 VAL A CA 1
ATOM 568 C C . VAL A 1 72 ? 0.450 -3.389 0.043 1.00 94.38 72 VAL A C 1
ATOM 570 O O . VAL A 1 72 ? -0.161 -2.996 1.039 1.00 94.38 72 VAL A O 1
ATOM 573 N N . THR A 1 73 ? 1.368 -4.353 0.117 1.00 93.69 73 THR A N 1
ATOM 574 C CA . THR A 1 73 ? 1.670 -5.076 1.358 1.00 93.69 73 THR A CA 1
ATOM 575 C C . THR A 1 73 ? 2.106 -4.132 2.478 1.00 93.69 73 THR A C 1
ATOM 577 O O . THR A 1 73 ? 1.572 -4.208 3.590 1.00 93.69 73 THR A O 1
ATOM 580 N N . ILE A 1 74 ? 3.036 -3.209 2.202 1.00 95.56 74 ILE A N 1
ATOM 581 C CA . ILE A 1 74 ? 3.514 -2.278 3.233 1.00 95.56 74 ILE A CA 1
ATOM 582 C C . ILE A 1 74 ? 2.461 -1.234 3.614 1.00 95.56 74 ILE A C 1
ATOM 584 O O . ILE A 1 74 ? 2.357 -0.890 4.790 1.00 95.56 74 ILE A O 1
ATOM 588 N N . VAL A 1 75 ? 1.640 -0.777 2.661 1.00 94.06 75 VAL A N 1
ATOM 589 C CA . VAL A 1 75 ? 0.544 0.169 2.924 1.00 94.06 75 VAL A CA 1
ATOM 590 C C . VAL A 1 75 ? -0.503 -0.463 3.835 1.00 94.06 75 VAL A C 1
ATOM 592 O O . VAL A 1 75 ? -0.897 0.153 4.823 1.00 94.06 75 VAL A O 1
ATOM 595 N N . PHE A 1 76 ? -0.905 -1.709 3.576 1.00 90.12 76 PHE A N 1
ATOM 596 C CA . PHE A 1 76 ? -1.840 -2.423 4.449 1.00 90.12 76 PHE A CA 1
ATOM 597 C C . PHE A 1 76 ? -1.263 -2.661 5.846 1.00 90.12 76 PHE A C 1
ATOM 599 O O . PHE A 1 76 ? -1.974 -2.488 6.837 1.00 90.12 76 PHE A O 1
ATOM 606 N N . SER A 1 77 ? 0.020 -3.027 5.939 1.00 91.94 77 SER A N 1
ATOM 607 C CA . SER A 1 77 ? 0.696 -3.205 7.228 1.00 91.94 77 SER A CA 1
ATOM 608 C C . SER A 1 77 ? 0.735 -1.903 8.031 1.00 91.94 77 SER A C 1
ATOM 610 O O . SER A 1 77 ? 0.401 -1.900 9.214 1.00 91.94 77 SER A O 1
ATOM 612 N N . ALA A 1 78 ? 1.098 -0.789 7.392 1.00 94.56 78 ALA A N 1
ATOM 613 C CA . ALA A 1 78 ? 1.107 0.523 8.029 1.00 94.56 78 ALA A CA 1
ATOM 614 C C . ALA A 1 78 ? -0.312 0.988 8.389 1.00 94.56 78 ALA A C 1
ATOM 616 O O . ALA A 1 78 ? -0.520 1.537 9.462 1.00 94.56 78 ALA A O 1
ATOM 617 N N . GLY A 1 79 ? -1.313 0.717 7.549 1.00 92.56 79 GLY A N 1
ATOM 618 C CA . GLY A 1 79 ? -2.714 1.002 7.863 1.00 92.56 79 GLY A CA 1
ATOM 619 C C . GLY A 1 79 ? -3.188 0.284 9.128 1.00 92.56 79 GLY A C 1
ATOM 620 O O . GLY A 1 79 ? -3.932 0.863 9.915 1.00 92.56 79 GLY A O 1
ATOM 621 N N . ALA A 1 80 ? -2.727 -0.952 9.357 1.00 91.75 80 ALA A N 1
ATOM 622 C CA . ALA A 1 80 ? -3.039 -1.699 10.572 1.00 91.75 80 ALA A CA 1
ATOM 623 C C . ALA A 1 80 ? -2.395 -1.058 11.810 1.00 91.75 80 ALA A C 1
ATOM 625 O O . ALA A 1 80 ? -3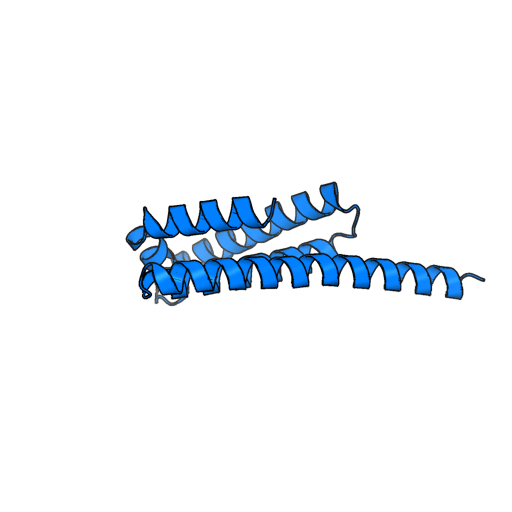.093 -0.785 12.780 1.00 91.75 80 ALA A O 1
ATOM 626 N N . GLU A 1 81 ? -1.100 -0.737 11.746 1.00 93.06 81 GLU A N 1
ATOM 627 C CA . GLU A 1 81 ? -0.380 -0.035 12.823 1.00 93.06 81 GLU A CA 1
ATOM 628 C C . GLU A 1 81 ? -1.004 1.340 13.118 1.00 93.06 81 GLU A C 1
ATOM 630 O O . GLU A 1 81 ? -1.153 1.735 14.273 1.00 93.06 81 GLU A O 1
ATOM 635 N N . ALA A 1 82 ? -1.459 2.048 12.081 1.00 94.00 82 ALA A N 1
ATOM 636 C CA . ALA A 1 82 ? -2.075 3.362 12.203 1.00 94.00 82 ALA A CA 1
ATOM 637 C C . ALA A 1 82 ? -3.356 3.360 13.053 1.00 94.00 82 ALA A C 1
ATOM 639 O O . ALA A 1 82 ? -3.725 4.423 13.556 1.00 94.00 82 ALA A O 1
ATOM 640 N N . LEU A 1 83 ? -4.049 2.226 13.205 1.00 91.69 83 LEU A N 1
ATOM 641 C CA . LEU A 1 83 ? -5.285 2.122 13.992 1.00 91.69 83 LEU A CA 1
ATOM 642 C C . LEU A 1 83 ? -5.061 2.218 15.504 1.00 91.69 83 LEU A C 1
ATOM 644 O O . LEU A 1 83 ? -5.998 2.585 16.219 1.00 91.69 83 LEU A O 1
ATOM 648 N N . ASP A 1 84 ? -3.856 1.889 15.967 1.00 90.88 84 ASP A N 1
ATOM 649 C CA . ASP A 1 84 ? -3.557 1.680 17.388 1.00 90.88 84 ASP A CA 1
ATOM 650 C C . ASP A 1 84 ? -2.601 2.740 17.962 1.00 90.88 84 ASP A C 1
ATOM 652 O O . ASP A 1 84 ? -2.278 2.719 19.149 1.00 90.88 84 ASP A O 1
ATOM 656 N N . VAL A 1 85 ? -2.161 3.693 17.136 1.00 92.81 85 VAL A N 1
ATOM 657 C CA . VAL A 1 85 ? -1.185 4.727 17.510 1.00 92.81 85 VAL A CA 1
ATOM 658 C C . VAL A 1 85 ? -1.799 6.127 17.576 1.00 92.81 85 VAL A C 1
ATOM 660 O O . VAL A 1 85 ? -2.784 6.438 16.904 1.00 92.81 85 VAL A O 1
ATOM 663 N N . GLY A 1 86 ? -1.193 7.003 18.383 1.00 93.12 86 GLY A N 1
ATOM 664 C CA . GLY A 1 86 ? -1.620 8.395 18.512 1.00 93.12 86 GLY A CA 1
ATOM 665 C C . GLY A 1 86 ? -1.263 9.261 17.292 1.00 93.12 86 GLY A C 1
ATOM 666 O O . GLY A 1 86 ? -0.488 8.840 16.430 1.00 93.12 86 GLY A O 1
ATOM 667 N N . PRO A 1 87 ? -1.767 10.510 17.223 1.00 90.50 87 PRO A N 1
ATOM 668 C CA . PRO A 1 87 ? -1.558 11.403 16.078 1.00 90.50 87 PRO A CA 1
ATOM 669 C C . PRO A 1 87 ? -0.082 11.654 15.739 1.00 90.50 87 PRO A C 1
ATOM 671 O O . PRO A 1 87 ? 0.281 11.716 14.568 1.00 90.50 87 PRO A O 1
ATOM 674 N N . GLU A 1 88 ? 0.784 11.762 16.750 1.00 94.38 88 GLU A N 1
ATOM 675 C CA . GLU A 1 88 ? 2.224 11.961 16.548 1.00 94.38 88 GLU A CA 1
ATOM 676 C C . GLU A 1 88 ? 2.887 10.750 15.888 1.00 94.38 88 GLU A C 1
ATOM 678 O O . GLU A 1 88 ? 3.549 10.873 14.860 1.00 94.38 88 GLU A O 1
ATOM 683 N N . GLN A 1 89 ? 2.655 9.559 16.438 1.00 94.19 89 GLN A N 1
ATOM 684 C CA . GLN A 1 89 ? 3.179 8.315 15.876 1.00 94.19 89 GLN A CA 1
ATOM 685 C C . GLN A 1 89 ? 2.599 8.034 14.492 1.00 94.19 89 GLN A C 1
ATOM 687 O O . GLN A 1 89 ? 3.317 7.549 13.624 1.00 94.19 89 GLN A O 1
ATOM 692 N N . ARG A 1 90 ? 1.336 8.400 14.241 1.00 93.81 90 ARG A N 1
ATOM 693 C CA . ARG A 1 90 ? 0.729 8.289 12.912 1.00 93.81 90 ARG A CA 1
ATOM 694 C C . ARG A 1 90 ? 1.456 9.162 11.882 1.00 93.81 90 ARG A C 1
ATOM 696 O O . ARG A 1 90 ? 1.706 8.684 10.781 1.00 93.81 90 ARG A O 1
ATOM 703 N N . ARG A 1 91 ? 1.868 10.387 12.238 1.00 94.25 91 ARG A N 1
ATOM 704 C CA . ARG A 1 91 ? 2.697 11.238 11.358 1.00 94.25 91 ARG A CA 1
ATOM 705 C C . ARG A 1 91 ? 4.068 10.622 11.079 1.00 94.25 91 ARG A C 1
ATOM 707 O O . ARG A 1 91 ? 4.531 10.631 9.944 1.00 94.25 91 ARG A O 1
ATOM 714 N N . GLN A 1 92 ? 4.711 10.052 12.096 1.00 95.94 92 GLN A N 1
ATOM 715 C CA . GLN A 1 92 ? 6.000 9.370 11.923 1.00 95.94 92 GLN A CA 1
ATOM 716 C C . GLN A 1 92 ? 5.871 8.124 11.035 1.00 95.94 92 GLN A C 1
ATOM 718 O O . GLN A 1 92 ? 6.716 7.880 10.172 1.00 95.94 92 GLN A O 1
ATOM 723 N N . LEU A 1 93 ? 4.792 7.361 11.218 1.00 96.12 93 LEU A N 1
ATOM 724 C CA . LEU A 1 93 ? 4.444 6.213 10.390 1.00 96.12 93 LEU A CA 1
ATOM 725 C C . LEU A 1 93 ? 4.212 6.624 8.933 1.00 96.12 93 LEU A C 1
ATOM 727 O O . LEU A 1 93 ? 4.701 5.949 8.031 1.00 96.12 93 LEU A O 1
ATOM 731 N N . GLU A 1 94 ? 3.531 7.746 8.705 1.00 96.12 94 GLU A N 1
ATOM 732 C CA . GLU A 1 94 ? 3.307 8.312 7.375 1.00 96.12 94 GLU A CA 1
ATOM 733 C C . GLU A 1 94 ? 4.625 8.667 6.671 1.00 96.12 94 GLU A C 1
ATOM 735 O O . GLU A 1 94 ? 4.871 8.219 5.551 1.00 96.12 94 GLU A O 1
ATOM 740 N N . GLU A 1 95 ? 5.519 9.408 7.334 1.00 97.06 95 GLU A N 1
ATOM 741 C CA . GLU A 1 95 ? 6.831 9.760 6.771 1.00 97.06 95 GLU A CA 1
ATOM 742 C C . GLU A 1 95 ? 7.675 8.515 6.462 1.00 97.06 95 GLU A C 1
ATOM 744 O O . GLU A 1 95 ? 8.295 8.417 5.395 1.00 97.06 95 GLU A O 1
ATOM 749 N N . ARG A 1 96 ? 7.657 7.525 7.365 1.00 97.50 96 ARG A N 1
ATOM 750 C CA . ARG A 1 96 ? 8.334 6.238 7.167 1.00 97.50 96 ARG A CA 1
ATOM 751 C C . ARG A 1 96 ? 7.772 5.496 5.956 1.00 97.50 96 ARG A C 1
ATOM 753 O O . ARG A 1 96 ? 8.549 5.028 5.123 1.00 97.50 96 ARG A O 1
ATOM 760 N N . LEU A 1 97 ? 6.449 5.432 5.826 1.00 97.56 97 LEU A N 1
ATOM 761 C CA . LEU A 1 97 ? 5.771 4.775 4.712 1.00 97.56 97 LEU A CA 1
ATOM 762 C C . LEU A 1 97 ? 6.098 5.456 3.375 1.00 97.56 97 LEU A C 1
ATOM 764 O O . LEU A 1 97 ? 6.427 4.779 2.400 1.00 97.56 97 LEU A O 1
ATOM 768 N N . VAL A 1 98 ? 6.100 6.793 3.330 1.00 97.88 98 VAL A N 1
ATOM 769 C CA . VAL A 1 98 ? 6.504 7.554 2.136 1.00 97.88 98 VAL A CA 1
ATOM 770 C C . VAL A 1 98 ? 7.937 7.217 1.727 1.00 97.88 98 VAL A C 1
ATOM 772 O O . VAL A 1 98 ? 8.209 7.028 0.538 1.00 97.88 98 VAL A O 1
ATOM 775 N N . LEU A 1 99 ? 8.864 7.130 2.685 1.00 97.94 99 LEU A N 1
ATOM 776 C CA . LEU A 1 99 ? 10.246 6.746 2.406 1.00 97.94 99 LEU A CA 1
ATOM 777 C C . LEU A 1 99 ? 10.337 5.312 1.863 1.00 97.94 99 LEU A C 1
ATOM 779 O O . LEU A 1 99 ? 10.989 5.097 0.843 1.00 97.94 99 LEU A O 1
ATOM 783 N N . GLN A 1 100 ? 9.660 4.351 2.494 1.00 98.12 100 GLN A N 1
ATOM 784 C CA . GLN A 1 100 ? 9.647 2.947 2.067 1.00 98.12 100 GLN A CA 1
ATOM 785 C C . GLN A 1 100 ? 9.107 2.781 0.643 1.00 98.12 100 GLN A C 1
ATOM 787 O O . GLN A 1 100 ? 9.758 2.151 -0.190 1.00 98.12 100 GLN A O 1
ATOM 792 N N . LEU A 1 101 ? 7.982 3.422 0.321 1.00 97.38 101 LEU A N 1
ATOM 793 C CA . LEU A 1 101 ? 7.399 3.384 -1.023 1.00 97.38 101 LEU A CA 1
ATOM 794 C C . LEU A 1 101 ? 8.325 4.009 -2.074 1.00 97.38 101 LEU A C 1
ATOM 796 O O . LEU A 1 101 ? 8.454 3.488 -3.180 1.00 97.38 101 LEU A O 1
ATOM 800 N N . ARG A 1 102 ? 9.027 5.097 -1.728 1.00 96.88 102 ARG A N 1
ATOM 801 C CA . ARG A 1 102 ? 10.043 5.696 -2.610 1.00 96.88 102 ARG A CA 1
ATOM 802 C C . ARG A 1 102 ? 11.226 4.763 -2.845 1.00 96.88 102 ARG A C 1
ATOM 804 O O . ARG A 1 102 ? 11.734 4.728 -3.963 1.00 96.88 102 ARG A O 1
ATOM 811 N N . MET A 1 103 ? 11.678 4.041 -1.819 1.00 97.31 103 MET A N 1
ATOM 812 C CA . MET A 1 103 ? 12.761 3.063 -1.960 1.00 97.31 103 MET A CA 1
ATOM 813 C C . MET A 1 103 ? 12.352 1.913 -2.879 1.00 97.31 103 MET A C 1
ATOM 815 O O . MET A 1 103 ? 13.121 1.569 -3.770 1.00 97.31 103 MET A O 1
ATOM 819 N N . ILE A 1 104 ? 11.135 1.384 -2.721 1.00 96.25 104 ILE A N 1
ATOM 820 C CA . ILE A 1 104 ? 10.594 0.326 -3.586 1.00 96.25 104 ILE A CA 1
ATOM 821 C C . ILE A 1 104 ? 10.503 0.813 -5.036 1.00 96.25 104 ILE A C 1
ATOM 823 O O . ILE A 1 104 ? 11.049 0.175 -5.930 1.00 96.25 104 ILE A O 1
ATOM 827 N N . SER A 1 105 ? 9.898 1.983 -5.261 1.00 93.50 105 SER A N 1
ATOM 828 C CA . SER A 1 105 ? 9.747 2.559 -6.602 1.00 93.50 105 SER A CA 1
ATOM 829 C C . SER A 1 105 ? 11.096 2.809 -7.289 1.00 93.50 105 SER A C 1
ATOM 831 O O . SER A 1 105 ? 11.300 2.395 -8.429 1.00 93.50 105 SER A O 1
ATOM 833 N N . LYS A 1 106 ? 12.064 3.420 -6.589 1.00 93.94 106 LYS A N 1
ATOM 834 C CA . LYS A 1 106 ? 13.410 3.638 -7.143 1.00 93.94 106 LYS A CA 1
ATOM 835 C C . LYS A 1 106 ? 14.169 2.331 -7.366 1.00 93.94 106 LYS A C 1
ATOM 837 O O . LYS A 1 106 ? 14.894 2.218 -8.351 1.00 93.94 106 LYS A O 1
ATOM 842 N N . GLY A 1 107 ? 14.032 1.376 -6.447 1.00 94.06 107 GLY A N 1
ATOM 843 C CA . GLY A 1 107 ? 14.687 0.073 -6.511 1.00 94.06 107 GLY A CA 1
ATOM 844 C C . GLY A 1 107 ? 14.223 -0.739 -7.715 1.00 94.06 107 GLY A C 1
ATOM 845 O O . GLY A 1 107 ? 15.065 -1.234 -8.459 1.00 94.06 107 GLY A O 1
ATOM 846 N N . ALA A 1 108 ? 12.909 -0.795 -7.949 1.00 93.25 108 ALA A N 1
ATOM 847 C CA . ALA A 1 108 ? 12.317 -1.456 -9.109 1.00 93.25 108 ALA A CA 1
ATOM 848 C C . ALA A 1 108 ? 12.835 -0.857 -10.426 1.00 93.25 108 ALA A C 1
ATOM 850 O O . ALA A 1 108 ? 13.366 -1.579 -11.270 1.00 93.25 108 ALA A O 1
ATOM 851 N N . TYR A 1 109 ? 12.796 0.474 -10.553 1.00 90.44 109 TYR A N 1
ATOM 852 C CA . TYR A 1 109 ? 13.296 1.169 -11.742 1.00 90.44 109 TYR A CA 1
ATOM 853 C C . TYR A 1 109 ? 14.795 0.936 -11.986 1.00 90.44 109 TYR A C 1
ATOM 855 O O . TYR A 1 109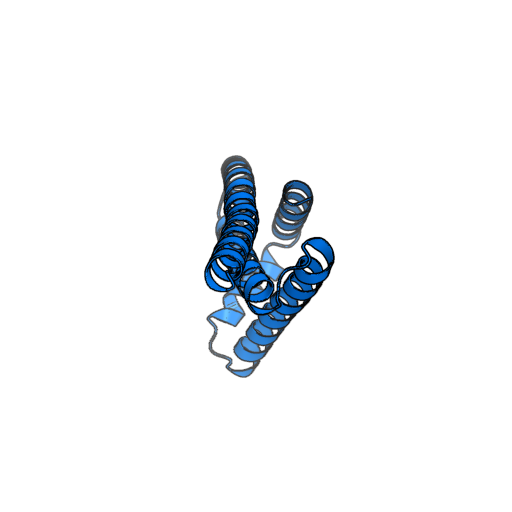 ? 15.219 0.646 -13.106 1.00 90.44 109 TYR A O 1
ATOM 863 N N . TYR A 1 110 ? 15.621 1.049 -10.939 1.00 91.62 110 TYR A N 1
ATOM 864 C CA . TYR A 1 110 ? 17.066 0.851 -11.061 1.00 91.62 110 TYR A CA 1
ATOM 865 C C . TYR A 1 110 ? 17.418 -0.591 -11.437 1.00 91.62 110 TYR A C 1
ATOM 867 O O . TYR A 1 110 ? 18.296 -0.807 -12.274 1.00 91.62 110 TYR A O 1
ATOM 875 N N . TRP A 1 111 ? 16.736 -1.570 -10.837 1.00 89.88 111 TRP A N 1
ATOM 876 C CA . TRP A 1 111 ? 16.927 -2.977 -11.169 1.00 89.88 111 TRP A CA 1
ATOM 877 C C . TRP A 1 111 ? 16.600 -3.246 -12.639 1.00 89.88 111 TRP A C 1
ATOM 879 O O . TRP A 1 111 ? 17.443 -3.787 -13.353 1.00 89.88 111 TRP A O 1
ATOM 889 N N . TYR A 1 112 ? 15.431 -2.796 -13.107 1.00 89.19 112 TYR A N 1
ATOM 890 C CA . TYR A 1 112 ? 15.017 -2.964 -14.499 1.00 89.19 112 TYR A CA 1
ATOM 891 C C . TYR A 1 112 ? 16.017 -2.342 -15.481 1.00 89.19 112 TYR A C 1
ATOM 893 O O . TYR A 1 112 ? 16.434 -2.987 -16.443 1.00 89.19 112 TYR A O 1
ATOM 901 N N . ARG A 1 113 ? 16.473 -1.111 -15.216 1.00 88.44 113 ARG A N 1
ATOM 902 C CA . ARG A 1 113 ? 17.467 -0.449 -16.072 1.00 88.44 113 ARG A CA 1
ATOM 903 C C . ARG A 1 113 ? 18.779 -1.234 -16.146 1.00 88.44 113 ARG A C 1
ATOM 905 O O . ARG A 1 113 ? 19.336 -1.405 -17.225 1.00 88.44 113 ARG A O 1
ATOM 912 N N . ARG A 1 114 ? 19.254 -1.753 -15.010 1.00 89.94 114 ARG A N 1
ATOM 913 C CA . ARG A 1 114 ? 20.472 -2.573 -14.951 1.00 89.94 114 ARG A CA 1
ATOM 914 C C . ARG A 1 114 ? 20.323 -3.892 -15.713 1.00 89.94 114 ARG A C 1
ATOM 916 O O . ARG A 1 114 ? 21.304 -4.402 -16.247 1.00 89.94 114 ARG A O 1
ATOM 923 N N . GLU A 1 115 ? 19.128 -4.469 -15.735 1.00 86.00 115 GLU A N 1
ATOM 924 C CA . GLU A 1 115 ? 18.846 -5.695 -16.483 1.00 86.00 115 GLU A CA 1
ATOM 925 C C . GLU A 1 115 ? 18.891 -5.449 -17.996 1.00 86.00 115 GLU A C 1
ATOM 927 O O . GLU A 1 115 ? 19.545 -6.206 -18.710 1.00 86.00 115 GLU A O 1
ATOM 932 N N . GLN A 1 116 ? 18.346 -4.322 -18.467 1.00 83.62 116 GLN A N 1
ATOM 933 C CA . GLN A 1 116 ? 18.479 -3.900 -19.868 1.00 83.62 116 GLN A CA 1
ATOM 934 C C . GLN A 1 116 ? 19.941 -3.687 -20.288 1.00 83.62 116 GLN A C 1
ATOM 936 O O . GLN A 1 116 ? 20.356 -4.175 -21.337 1.00 83.62 116 GLN A O 1
ATOM 941 N N . GLU A 1 117 ? 20.737 -3.005 -19.456 1.00 83.75 117 GLU A N 1
ATOM 942 C CA . GLU A 1 117 ? 22.168 -2.770 -19.714 1.00 83.75 117 GLU A CA 1
ATOM 943 C C . GLU A 1 117 ? 22.959 -4.086 -19.844 1.00 83.75 117 GLU A C 1
ATOM 945 O O . GLU A 1 117 ? 23.889 -4.180 -20.641 1.00 83.75 117 GLU A O 1
ATOM 950 N N . LYS A 1 118 ? 22.592 -5.130 -19.090 1.00 79.25 118 LYS A N 1
ATOM 951 C CA . LYS A 1 118 ? 23.224 -6.454 -19.210 1.00 79.25 118 LYS A CA 1
ATOM 952 C C . LYS A 1 118 ? 22.835 -7.175 -20.499 1.00 79.25 118 LYS A C 1
ATOM 954 O O . LYS A 1 118 ? 23.683 -7.841 -21.087 1.00 79.25 118 LYS A O 1
ATOM 959 N N . MET A 1 119 ? 21.575 -7.063 -20.921 1.00 73.69 119 MET A N 1
ATOM 960 C CA . MET A 1 119 ? 21.086 -7.707 -22.145 1.00 73.69 119 MET A CA 1
ATOM 961 C C . MET A 1 119 ? 21.688 -7.074 -23.406 1.00 73.69 119 MET A C 1
ATOM 963 O O . MET A 1 119 ? 21.972 -7.792 -24.365 1.00 73.69 119 MET A O 1
ATOM 967 N N . SER A 1 120 ? 21.951 -5.761 -23.395 1.00 70.50 120 SER A N 1
ATOM 968 C CA .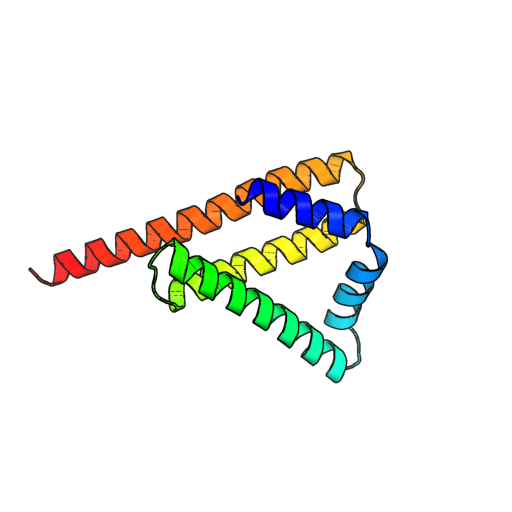 SER A 1 120 ? 22.638 -5.091 -24.504 1.00 70.50 120 SER A CA 1
ATOM 969 C C . SER A 1 120 ? 24.102 -5.524 -24.633 1.00 70.50 120 SER A C 1
ATOM 971 O O . SER A 1 120 ? 24.540 -5.814 -25.738 1.00 70.50 120 SER A O 1
ATOM 973 N N . HIS A 1 121 ? 24.827 -5.679 -23.519 1.00 66.25 121 HIS A N 1
ATOM 974 C CA . HIS A 1 121 ? 26.234 -6.116 -23.522 1.00 66.25 121 HIS A CA 1
ATOM 975 C C . HIS A 1 121 ? 26.442 -7.606 -23.851 1.00 66.25 121 HIS A C 1
ATOM 977 O O . HIS A 1 121 ? 27.570 -8.017 -24.086 1.00 66.25 121 HIS A O 1
ATOM 983 N N . HIS A 1 122 ? 25.395 -8.438 -23.812 1.00 60.50 122 HIS A N 1
ATOM 984 C CA . HIS A 1 122 ? 25.467 -9.853 -24.218 1.00 60.50 122 HIS A CA 1
ATOM 985 C C . HIS A 1 122 ? 25.122 -10.080 -25.698 1.00 60.50 122 HIS A C 1
ATOM 987 O O . HIS A 1 122 ? 25.203 -11.213 -26.169 1.00 60.50 122 HIS A O 1
ATOM 993 N N . SER A 1 123 ? 24.688 -9.032 -26.404 1.00 57.09 123 SER A N 1
ATOM 994 C CA . SER A 1 123 ? 24.289 -9.091 -27.817 1.00 57.09 123 SER A CA 1
ATOM 995 C C . SER A 1 123 ? 25.354 -8.519 -28.771 1.00 57.09 123 SER A C 1
ATOM 997 O O . SER A 1 123 ? 25.118 -8.495 -29.978 1.00 57.09 123 SER A O 1
ATOM 999 N N . GLU A 1 124 ? 26.499 -8.077 -28.238 1.00 48.12 124 GLU A N 1
ATOM 1000 C CA . GLU A 1 124 ? 27.721 -7.669 -28.960 1.00 48.12 124 GLU A CA 1
ATOM 1001 C C . GLU A 1 124 ? 28.835 -8.703 -28.751 1.00 48.12 124 GLU A C 1
ATOM 1003 O O . GLU A 1 124 ? 29.572 -8.971 -29.728 1.00 48.12 124 GLU A O 1
#

Organism: Klebsiella pneumoniae (NCBI:txid573)

InterPro domains:
  IPR050692 HTH-type transcriptional repressor FabR [PTHR47752] (1-118)
  IPR054129 DesT tetracyclin repressor-like, C-terminal domain [PF21943] (1-100)

Radius of gyration: 17.1 Å; chains: 1; bounding box: 43×32×48 Å